Protein AF-A0A2G5C8C2-F1 (afdb_monomer_lite)

Sequence (157 aa):
MEKMNISLSIWPPTQRTRDAVINRLIETLTAPSILSKRYGSLPTEVASFAAKSIEEEAFVIASSTISVTNLNQQQQEEESSNKEDDGIEILQIYSKEISKRMLEVVKANAAVAVTSPVKMESNDSVGSTTTTAAVAGSDAAATETSEEISSNEPESS

Secondary structure (DSSP, 8-state):
-----------SPPHHHHHHHHHHHHHHHHS-SHHHHHH-PPPHHHHHHHHHHHHHHHHHHHHHHHHHHHHHHTT----TTHHHHHHHHHHHHHHHHHHHHHHHHHHHHHHHHHHS-----------------------------------------

pLDDT: mean 71.15, std 19.75, range [37.16, 95.75]

Foldseek 3Di:
DDDPPPPPLLPDDDPVVLVVQLVVQLCVQAPPDPLCVPQNHDDSVVSSVLSVVQSVVLSVVLVVQVVVVVVVCPVPPPDPPVSSVSSVVSVVSSVVSSVVSSVVVSNVNSVVVVPDPDDDDDDDDDDDDDDDDDDDDDDDDDDDDDDDDDDDDDDDD

InterPro domains:
  IPR025265 WPP domain [PF13943] (7-113)
  IPR038214 WPP domain superfamily [G3DSA:1.10.246.200] (7-115)
  IPR044692 WPP domain-containing protein 1/2/3 [PTHR34362] (2-136)

Organism: Aquilegia coerulea (NCBI:txid218851)

Radius of gyration: 28.82 Å; chains: 1; bounding box: 78×46×70 Å

Structure (mmCIF, N/CA/C/O backbone):
data_AF-A0A2G5C8C2-F1
#
_entry.id   AF-A0A2G5C8C2-F1
#
loop_
_atom_site.group_PDB
_atom_site.id
_atom_site.type_symbol
_atom_site.label_atom_id
_atom_site.label_alt_id
_atom_site.label_comp_id
_atom_site.label_asym_id
_atom_site.label_ent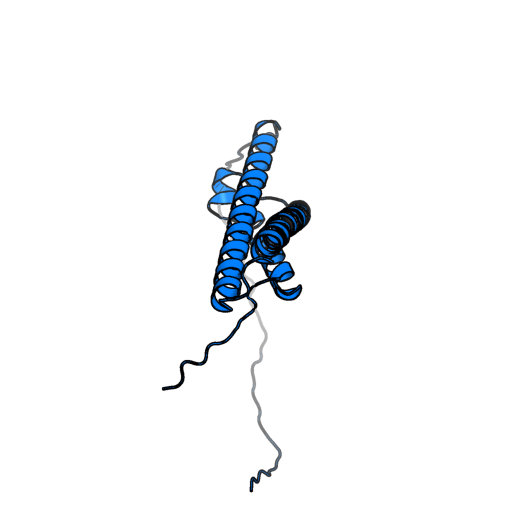ity_id
_atom_site.label_seq_id
_atom_site.pdbx_PDB_ins_code
_atom_site.Cartn_x
_atom_site.Cartn_y
_atom_site.Cartn_z
_atom_site.occupancy
_atom_site.B_iso_or_equiv
_atom_site.auth_seq_id
_atom_site.auth_comp_id
_atom_site.auth_asym_id
_atom_site.auth_atom_id
_atom_site.pdbx_PDB_model_num
ATOM 1 N N . MET A 1 1 ? 21.574 -24.485 -20.005 1.00 48.31 1 MET A N 1
ATOM 2 C CA . MET A 1 1 ? 20.468 -23.778 -19.331 1.00 48.31 1 MET A CA 1
ATOM 3 C C . MET A 1 1 ? 20.772 -22.300 -19.424 1.00 48.31 1 MET A C 1
ATOM 5 O O . MET A 1 1 ? 21.587 -21.810 -18.653 1.00 48.31 1 MET A O 1
ATOM 9 N N . GLU A 1 2 ? 20.216 -21.630 -20.433 1.00 48.56 2 GLU A N 1
ATOM 10 C CA . GLU A 1 2 ? 20.212 -20.166 -20.481 1.00 48.56 2 GLU A CA 1
ATOM 11 C C . GLU A 1 2 ? 19.492 -19.657 -19.233 1.00 48.56 2 GLU A C 1
ATOM 13 O O . GLU A 1 2 ? 18.335 -20.001 -18.985 1.00 48.56 2 GLU A O 1
ATOM 18 N N . LYS A 1 3 ? 20.199 -18.883 -18.408 1.00 56.78 3 LYS A N 1
ATOM 19 C CA . LYS A 1 3 ? 19.558 -18.064 -17.387 1.00 56.78 3 LYS A CA 1
ATOM 20 C C . LYS A 1 3 ? 18.871 -16.935 -18.140 1.00 56.78 3 LYS A C 1
ATOM 22 O O . LYS A 1 3 ? 19.540 -16.082 -18.712 1.00 56.78 3 LYS A O 1
ATOM 27 N N . MET A 1 4 ? 17.544 -16.984 -18.194 1.00 57.19 4 MET A N 1
ATOM 28 C CA . MET A 1 4 ? 16.737 -15.860 -18.647 1.00 57.19 4 MET A CA 1
ATOM 29 C C . MET A 1 4 ? 16.960 -14.718 -17.655 1.00 57.19 4 MET A C 1
ATOM 31 O O . MET A 1 4 ? 16.325 -14.676 -16.603 1.00 57.19 4 MET A O 1
ATOM 35 N N . ASN A 1 5 ? 17.911 -13.838 -17.963 1.00 48.56 5 ASN A N 1
ATOM 36 C CA . ASN A 1 5 ? 18.097 -12.574 -17.265 1.00 48.56 5 ASN A CA 1
ATOM 37 C C . ASN A 1 5 ? 16.911 -11.692 -17.661 1.00 48.56 5 ASN A C 1
ATOM 39 O O . ASN A 1 5 ? 16.915 -11.020 -18.690 1.00 48.56 5 ASN A O 1
ATOM 43 N N . ILE A 1 6 ? 15.830 -11.812 -16.899 1.00 48.25 6 ILE A N 1
ATOM 44 C CA . ILE A 1 6 ? 14.651 -10.972 -17.039 1.00 48.25 6 ILE A CA 1
ATOM 45 C C . ILE A 1 6 ? 15.064 -9.611 -16.486 1.00 48.25 6 ILE A C 1
ATOM 47 O O . ILE A 1 6 ? 15.024 -9.409 -15.275 1.00 48.25 6 ILE A O 1
ATOM 51 N N . SER A 1 7 ? 15.495 -8.695 -17.353 1.00 54.38 7 SER A N 1
ATOM 52 C CA . SER A 1 7 ? 15.712 -7.299 -16.971 1.00 54.38 7 SER A CA 1
ATOM 53 C C . SER A 1 7 ? 14.359 -6.657 -16.684 1.00 54.38 7 SER A C 1
ATOM 55 O O . SER A 1 7 ? 13.729 -6.026 -17.534 1.00 54.38 7 SER A O 1
ATOM 57 N N . LEU A 1 8 ? 13.859 -6.904 -15.477 1.00 55.88 8 LEU A N 1
ATOM 58 C CA . LEU A 1 8 ? 12.673 -6.271 -14.941 1.00 55.88 8 LEU A CA 1
ATOM 59 C C . LEU A 1 8 ? 13.128 -4.910 -14.430 1.00 55.88 8 LEU A C 1
ATOM 61 O O . LEU A 1 8 ? 13.786 -4.817 -13.398 1.00 55.88 8 LEU A O 1
ATOM 65 N N . SER A 1 9 ? 12.773 -3.842 -15.143 1.00 65.00 9 SER A N 1
ATOM 66 C CA . SER A 1 9 ? 12.791 -2.505 -14.551 1.00 65.00 9 SER A CA 1
ATOM 67 C C . SER A 1 9 ? 11.736 -2.505 -13.441 1.00 65.00 9 SER A C 1
ATOM 69 O O . SER A 1 9 ? 10.568 -2.208 -13.680 1.00 65.00 9 SER A O 1
ATOM 71 N N . ILE A 1 10 ? 12.129 -2.943 -12.238 1.00 76.75 10 ILE A N 1
ATOM 72 C CA . ILE A 1 10 ? 11.262 -3.094 -11.055 1.00 76.75 10 ILE A CA 1
ATOM 73 C C . ILE A 1 10 ? 10.646 -1.742 -10.661 1.00 76.75 10 ILE A C 1
ATOM 75 O O . ILE A 1 10 ? 9.588 -1.685 -10.032 1.00 76.75 10 ILE A O 1
ATOM 79 N N . TRP A 1 11 ? 11.283 -0.652 -11.087 1.00 80.38 11 TRP A N 1
ATOM 80 C CA . TRP A 1 11 ? 10.868 0.715 -10.844 1.00 80.38 11 TRP A CA 1
ATOM 81 C C . TRP A 1 11 ? 10.862 1.533 -12.157 1.00 80.38 11 TRP A C 1
ATOM 83 O O . TRP A 1 11 ? 11.756 1.325 -12.986 1.00 80.38 11 TRP A O 1
ATOM 93 N N . PRO A 1 12 ? 9.905 2.467 -12.375 1.00 77.19 12 PRO A N 1
ATOM 94 C CA . PRO A 1 12 ? 8.805 2.874 -11.487 1.00 77.19 12 PRO A CA 1
ATOM 95 C C . PRO A 1 12 ? 7.600 1.915 -11.472 1.00 77.19 12 PRO A C 1
ATOM 97 O O . PRO A 1 12 ? 7.277 1.314 -12.498 1.00 77.19 12 PRO A O 1
ATOM 100 N N . PRO A 1 13 ? 6.895 1.779 -10.328 1.00 81.75 13 PRO A N 1
ATOM 101 C CA . PRO A 1 13 ? 5.691 0.968 -10.228 1.00 81.75 13 PRO A CA 1
ATOM 102 C C . PRO A 1 13 ? 4.608 1.507 -11.163 1.00 81.75 13 PRO A C 1
ATOM 104 O O . PRO A 1 13 ? 4.392 2.715 -11.271 1.00 81.75 13 PRO A O 1
ATOM 107 N N . THR A 1 14 ? 3.884 0.600 -11.820 1.00 86.62 14 THR A N 1
ATOM 108 C CA . THR A 1 14 ? 2.739 0.987 -12.655 1.00 86.62 14 THR A CA 1
ATOM 109 C C . THR A 1 14 ? 1.642 1.632 -11.809 1.00 86.62 14 THR A C 1
ATOM 111 O O . THR A 1 14 ? 1.495 1.305 -10.630 1.00 86.62 14 THR A O 1
ATOM 114 N N . GLN A 1 15 ? 0.807 2.480 -12.419 1.00 89.62 15 GLN A N 1
ATOM 115 C CA . GLN A 1 15 ? -0.310 3.112 -11.707 1.00 89.62 15 GLN A CA 1
ATOM 116 C C . GLN A 1 15 ? -1.231 2.079 -11.040 1.00 89.62 15 GLN A C 1
ATOM 118 O O . GLN A 1 15 ? -1.624 2.257 -9.896 1.00 89.62 15 GLN A O 1
ATOM 123 N N . ARG A 1 16 ? -1.479 0.936 -11.695 1.00 88.12 16 ARG A N 1
ATOM 124 C CA . ARG A 1 16 ? -2.249 -0.171 -11.109 1.00 88.12 16 ARG A CA 1
ATOM 125 C C . ARG A 1 16 ? -1.612 -0.703 -9.819 1.00 88.12 16 ARG A C 1
ATOM 127 O O . ARG A 1 16 ? -2.329 -1.026 -8.877 1.00 88.12 16 ARG A O 1
ATOM 134 N N . THR A 1 17 ? -0.284 -0.815 -9.777 1.00 89.50 17 THR A N 1
ATOM 135 C CA . THR A 1 17 ? 0.445 -1.240 -8.573 1.00 89.50 17 THR A CA 1
ATOM 136 C C . THR A 1 17 ? 0.320 -0.195 -7.468 1.00 89.50 17 THR A C 1
ATOM 138 O O . THR A 1 17 ? 0.052 -0.559 -6.326 1.00 89.50 17 THR A O 1
ATOM 141 N N . ARG A 1 18 ? 0.447 1.094 -7.807 1.00 92.94 18 ARG A N 1
ATOM 142 C CA . ARG A 1 18 ? 0.256 2.203 -6.859 1.00 92.94 18 ARG A CA 1
ATOM 143 C C . ARG A 1 18 ? -1.153 2.194 -6.261 1.00 92.94 18 ARG A C 1
ATOM 145 O O . ARG A 1 18 ? -1.309 2.216 -5.044 1.00 92.94 18 ARG A O 1
ATOM 152 N N . ASP A 1 19 ? -2.177 2.033 -7.096 1.00 94.38 19 ASP A N 1
ATOM 153 C CA . ASP A 1 19 ? -3.574 1.958 -6.654 1.00 94.38 19 ASP A CA 1
ATOM 154 C C . ASP A 1 19 ? -3.823 0.742 -5.745 1.00 94.38 19 ASP A C 1
ATOM 156 O O . ASP A 1 19 ? -4.539 0.837 -4.747 1.00 94.38 19 ASP A O 1
ATOM 160 N N . ALA A 1 20 ? -3.199 -0.403 -6.043 1.00 94.06 20 ALA A N 1
ATOM 161 C CA . ALA A 1 20 ? -3.276 -1.587 -5.191 1.00 94.06 20 ALA A CA 1
ATOM 162 C C . ALA A 1 20 ? -2.644 -1.350 -3.807 1.00 94.06 20 ALA A C 1
ATOM 164 O O . ALA A 1 20 ? -3.201 -1.790 -2.800 1.00 94.06 20 ALA A O 1
ATOM 165 N N . VAL A 1 21 ? -1.524 -0.621 -3.739 1.00 93.69 21 VAL A N 1
ATOM 166 C CA . VAL A 1 21 ? -0.896 -0.214 -2.471 1.00 93.69 21 VAL A CA 1
ATOM 167 C C . VAL A 1 21 ? -1.821 0.713 -1.682 1.00 93.69 21 VAL A C 1
ATOM 169 O O . VAL A 1 21 ? -2.022 0.491 -0.489 1.00 93.69 21 VAL A O 1
ATOM 172 N N . ILE A 1 22 ? -2.443 1.697 -2.338 1.00 95.38 22 ILE A N 1
ATOM 173 C CA . ILE A 1 22 ? -3.411 2.607 -1.703 1.00 95.38 22 ILE A CA 1
ATOM 174 C C . ILE A 1 22 ? -4.590 1.818 -1.126 1.00 95.38 22 ILE A C 1
ATOM 176 O O . ILE A 1 22 ? -4.910 1.972 0.051 1.00 95.38 22 ILE A O 1
ATOM 180 N N . ASN A 1 23 ? -5.205 0.930 -1.909 1.00 95.25 23 ASN A N 1
ATOM 181 C CA . ASN A 1 23 ? -6.318 0.102 -1.438 1.00 95.25 23 ASN A CA 1
ATOM 182 C C . ASN A 1 23 ? -5.904 -0.775 -0.252 1.00 95.25 23 ASN A C 1
ATOM 184 O O . ASN A 1 23 ? -6.622 -0.856 0.744 1.00 95.25 23 ASN A O 1
ATOM 188 N N . ARG A 1 24 ? -4.703 -1.360 -0.307 1.00 92.69 24 ARG A N 1
ATOM 189 C CA . ARG A 1 24 ? -4.169 -2.164 0.792 1.00 92.69 24 ARG A CA 1
ATOM 190 C C . ARG A 1 24 ? -3.934 -1.346 2.063 1.00 92.69 24 ARG A C 1
ATOM 192 O O . ARG A 1 24 ? -4.172 -1.841 3.168 1.00 92.69 24 ARG A O 1
ATOM 199 N N . LEU A 1 25 ? -3.476 -0.103 1.926 1.00 93.50 25 LEU A N 1
ATOM 200 C CA . LEU A 1 25 ? -3.334 0.828 3.044 1.00 93.50 25 LEU A CA 1
ATOM 201 C C . LEU A 1 25 ? -4.695 1.180 3.646 1.00 93.50 25 LEU A C 1
ATOM 203 O O . LEU A 1 25 ? -4.839 1.137 4.865 1.00 93.50 25 LEU A O 1
ATOM 207 N N . ILE A 1 26 ? -5.707 1.446 2.816 1.00 93.88 26 ILE A N 1
ATOM 208 C CA . ILE A 1 26 ? -7.076 1.722 3.275 1.00 93.88 26 ILE A CA 1
ATOM 209 C C . ILE A 1 26 ? -7.621 0.539 4.073 1.00 93.88 26 ILE A C 1
ATOM 211 O O . ILE A 1 26 ? -8.080 0.727 5.199 1.00 93.88 26 ILE A O 1
ATOM 215 N N . GLU A 1 27 ? -7.522 -0.681 3.543 1.00 91.75 27 GLU A N 1
ATOM 216 C CA . GLU A 1 27 ? -7.912 -1.897 4.264 1.00 91.75 27 GLU A CA 1
ATOM 217 C C . GLU A 1 27 ? -7.179 -2.011 5.602 1.00 91.75 27 GLU A C 1
ATOM 219 O O . GLU A 1 27 ? -7.790 -2.292 6.624 1.00 91.75 27 GLU A O 1
ATOM 224 N N . THR A 1 28 ? -5.871 -1.753 5.627 1.00 89.81 28 THR A N 1
ATOM 225 C CA . THR A 1 28 ? -5.061 -1.889 6.846 1.00 89.81 28 THR A CA 1
ATOM 226 C C . THR A 1 28 ? -5.437 -0.859 7.916 1.00 89.81 28 THR A C 1
ATOM 228 O O . THR A 1 28 ? -5.423 -1.177 9.106 1.00 89.81 28 THR A O 1
ATOM 231 N N . LEU A 1 29 ? -5.778 0.364 7.505 1.00 88.44 29 LEU A N 1
ATOM 232 C CA . LEU A 1 29 ? -6.150 1.467 8.397 1.00 88.44 29 LEU A CA 1
ATOM 233 C C . LEU A 1 29 ? -7.609 1.392 8.884 1.00 88.44 29 LEU A C 1
ATOM 235 O O . LEU A 1 29 ? -7.923 1.931 9.948 1.00 88.44 29 LEU A O 1
ATOM 239 N N . THR A 1 30 ? -8.491 0.738 8.121 1.00 87.75 30 THR A N 1
ATOM 240 C CA . THR A 1 30 ? -9.930 0.604 8.426 1.00 87.75 30 THR A CA 1
ATOM 241 C C . THR A 1 30 ? -10.304 -0.743 9.044 1.00 87.75 30 THR A C 1
ATOM 243 O O . THR A 1 30 ? -11.308 -0.834 9.750 1.00 87.75 30 THR A O 1
ATOM 246 N N . ALA A 1 31 ? -9.526 -1.802 8.802 1.00 86.19 31 ALA A N 1
ATOM 247 C CA . ALA A 1 31 ? -9.837 -3.129 9.310 1.00 86.19 31 ALA A CA 1
ATOM 248 C C . ALA A 1 31 ? -9.537 -3.264 10.814 1.00 86.19 31 ALA A C 1
ATOM 250 O O . ALA A 1 31 ? -8.555 -2.713 11.329 1.00 86.19 31 ALA A O 1
ATOM 251 N N . PRO A 1 32 ? -10.320 -4.087 11.536 1.00 78.50 32 PRO A N 1
ATOM 252 C CA . PRO A 1 32 ? -9.982 -4.481 12.894 1.00 78.50 32 PRO A CA 1
ATOM 253 C C . PRO A 1 32 ? -8.691 -5.320 12.891 1.00 78.50 32 PRO A C 1
ATOM 255 O O . PRO A 1 32 ? -8.675 -6.472 12.466 1.00 78.50 32 PRO A O 1
ATOM 258 N N . SER A 1 33 ? -7.591 -4.745 13.380 1.00 77.12 33 SER A N 1
ATOM 259 C CA . SER A 1 33 ? -6.247 -5.334 13.372 1.00 77.12 33 SER A CA 1
ATOM 260 C C . SER A 1 33 ? -5.510 -5.058 14.692 1.00 77.12 33 SER A C 1
ATOM 262 O O . SER A 1 33 ? -6.012 -4.379 15.588 1.00 77.12 33 SER A O 1
ATOM 264 N N . ILE A 1 34 ? -4.288 -5.577 14.847 1.00 78.69 34 ILE A N 1
ATOM 265 C CA . ILE A 1 34 ? -3.414 -5.264 15.992 1.00 78.69 34 ILE A CA 1
ATOM 266 C C . ILE A 1 34 ? -3.176 -3.748 16.085 1.00 78.69 34 ILE A C 1
ATOM 268 O O . ILE A 1 34 ? -3.124 -3.201 17.186 1.00 78.69 34 ILE A O 1
ATOM 272 N N . LEU A 1 35 ? -3.097 -3.066 14.937 1.00 74.81 35 LEU A N 1
ATOM 273 C CA . LEU A 1 35 ? -2.977 -1.610 14.875 1.00 74.81 35 LEU A CA 1
ATOM 274 C C . LEU A 1 35 ? -4.225 -0.916 15.427 1.00 74.81 35 LEU A C 1
ATOM 276 O O . LEU A 1 35 ? -4.086 -0.046 16.282 1.00 74.81 35 LEU A O 1
ATOM 280 N N . SER A 1 36 ? -5.432 -1.347 15.047 1.00 77.94 36 SER A N 1
ATOM 281 C CA . SER A 1 36 ? -6.664 -0.727 15.550 1.00 77.94 36 SER A CA 1
ATOM 282 C C . SER A 1 36 ? -6.885 -0.968 17.047 1.00 77.94 36 SER A C 1
ATOM 284 O O . SER A 1 36 ? -7.417 -0.102 17.736 1.00 77.94 36 SER A O 1
ATOM 286 N N . LYS A 1 37 ? -6.385 -2.086 17.593 1.00 82.06 37 LYS A N 1
ATOM 287 C CA . LYS A 1 37 ? -6.371 -2.341 19.046 1.00 82.06 37 LYS A CA 1
ATOM 288 C C . LYS A 1 37 ? -5.462 -1.384 19.823 1.00 82.06 37 LYS A C 1
ATOM 290 O O . LYS A 1 37 ? -5.706 -1.148 21.001 1.00 82.06 37 LYS A O 1
ATOM 295 N N . ARG A 1 38 ? -4.383 -0.890 19.208 1.00 82.94 38 ARG A N 1
ATOM 296 C CA . ARG A 1 38 ? -3.385 -0.026 19.867 1.00 82.94 38 ARG A CA 1
ATOM 297 C C . ARG A 1 38 ? -3.595 1.458 19.594 1.00 82.94 38 ARG A C 1
ATOM 299 O O . ARG A 1 38 ? -3.248 2.269 20.445 1.00 82.94 38 ARG A O 1
ATOM 306 N N . TYR A 1 39 ? -4.141 1.792 18.431 1.00 81.62 39 TYR A N 1
ATOM 307 C CA . TYR A 1 39 ? -4.194 3.158 17.917 1.00 81.62 39 TYR A CA 1
ATOM 308 C C . TYR A 1 39 ? -5.599 3.615 17.483 1.00 81.62 39 TYR A C 1
ATOM 310 O O . TYR A 1 39 ? -5.775 4.765 17.080 1.00 81.62 39 TYR A O 1
ATOM 318 N N . GLY A 1 40 ? -6.604 2.740 17.578 1.00 82.19 40 GLY A N 1
ATOM 319 C CA . GLY A 1 40 ? -7.956 2.989 17.075 1.00 82.19 40 GLY A CA 1
ATOM 320 C C . GLY A 1 40 ? -8.100 2.715 15.573 1.00 82.19 40 GLY A C 1
ATOM 321 O O . GLY A 1 40 ? -7.114 2.614 14.846 1.00 82.19 40 GLY A O 1
ATOM 322 N N . SER A 1 41 ? -9.343 2.555 15.115 1.00 82.31 41 SER A N 1
ATOM 323 C CA . SER A 1 41 ? -9.678 2.410 13.690 1.00 82.31 41 SER A CA 1
ATOM 324 C C . SER A 1 41 ? -9.911 3.780 13.060 1.00 82.31 41 SER A C 1
ATOM 326 O O . SER A 1 41 ? -10.554 4.626 13.685 1.00 82.31 41 SER A O 1
ATOM 328 N N . LEU A 1 42 ? -9.439 3.995 11.829 1.00 83.88 42 LEU A N 1
ATOM 329 C CA . LEU A 1 42 ? -9.729 5.226 11.089 1.00 83.88 42 LEU A CA 1
ATOM 330 C C . LEU A 1 42 ? -11.051 5.090 10.310 1.00 83.88 42 LEU A C 1
ATOM 332 O O . LEU A 1 42 ? -11.334 4.011 9.783 1.00 83.88 42 LEU A O 1
ATOM 336 N N . PRO A 1 43 ? -11.846 6.169 10.183 1.00 86.88 43 PRO A N 1
ATOM 337 C CA . PRO A 1 43 ? -12.947 6.222 9.226 1.00 86.88 43 PRO A CA 1
ATOM 338 C C . PRO A 1 43 ? -12.427 6.079 7.792 1.00 86.88 43 PRO A C 1
ATOM 340 O O . PRO A 1 43 ? -11.379 6.634 7.460 1.00 86.88 43 PRO A O 1
ATOM 343 N N . THR A 1 44 ? -13.184 5.402 6.927 1.00 88.81 44 THR A N 1
ATOM 344 C CA . THR A 1 44 ? -12.787 5.110 5.538 1.00 88.81 44 THR A CA 1
ATOM 345 C C . THR A 1 44 ? -12.378 6.353 4.747 1.00 88.81 44 THR A C 1
ATOM 347 O O . THR A 1 44 ? -11.369 6.318 4.050 1.00 88.81 44 THR A O 1
ATOM 350 N N . GLU A 1 45 ? -13.092 7.469 4.902 1.00 89.56 45 GLU A N 1
ATOM 351 C CA . GLU A 1 45 ? -12.773 8.725 4.207 1.00 89.56 45 GLU A CA 1
ATOM 352 C C . GLU A 1 45 ? -11.384 9.254 4.590 1.00 89.56 45 GLU A C 1
ATOM 354 O O . GLU A 1 45 ? -10.550 9.529 3.726 1.00 89.56 45 GLU A O 1
ATOM 359 N N . VAL A 1 46 ? -11.098 9.306 5.895 1.00 88.25 46 VAL A N 1
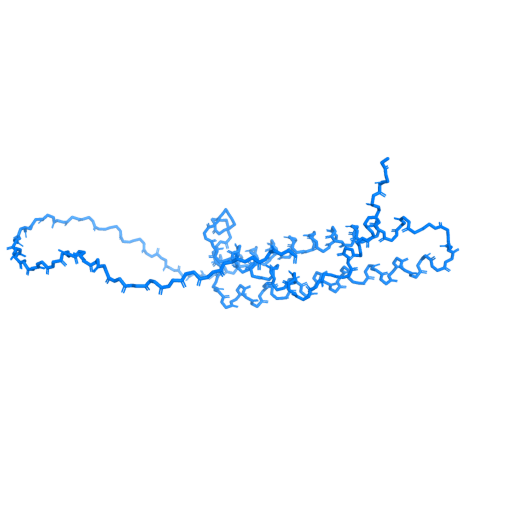ATOM 360 C CA . VAL A 1 46 ? -9.809 9.766 6.433 1.00 88.25 46 VAL A CA 1
ATOM 361 C C . VAL A 1 46 ? -8.693 8.791 6.062 1.00 88.25 46 VAL A C 1
ATOM 363 O O . VAL A 1 46 ? -7.612 9.217 5.661 1.00 88.25 46 VAL A O 1
ATOM 366 N N . ALA A 1 47 ? -8.961 7.485 6.137 1.00 90.81 47 ALA A N 1
ATOM 367 C CA . ALA A 1 47 ? -8.021 6.448 5.731 1.00 90.81 47 ALA A CA 1
ATOM 368 C C . ALA A 1 47 ? -7.679 6.534 4.237 1.00 90.81 47 ALA A C 1
ATOM 370 O O . ALA A 1 47 ? -6.519 6.362 3.875 1.00 90.81 47 ALA A O 1
ATOM 371 N N . SER A 1 48 ? -8.652 6.847 3.375 1.00 93.06 48 SER A N 1
ATOM 372 C CA . SER A 1 48 ? -8.435 7.001 1.932 1.00 93.06 48 SER A CA 1
ATOM 373 C C . SER A 1 48 ? -7.549 8.197 1.596 1.00 93.06 48 SER A C 1
ATOM 375 O O . SER A 1 48 ? -6.631 8.076 0.784 1.00 93.06 48 SER A O 1
ATOM 377 N N . PHE A 1 49 ? -7.776 9.333 2.259 1.00 93.75 49 PHE A N 1
ATOM 378 C CA . PHE A 1 49 ? -6.949 10.520 2.092 1.00 93.75 49 PHE A CA 1
ATOM 379 C C . PHE A 1 49 ? -5.528 10.273 2.607 1.00 93.75 49 PHE A C 1
ATOM 381 O O . PHE A 1 49 ? -4.556 10.530 1.897 1.00 93.75 49 PHE A O 1
ATOM 388 N N . ALA A 1 50 ? -5.406 9.698 3.807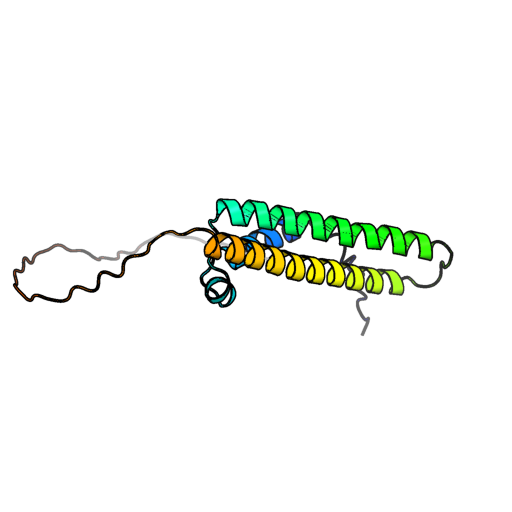 1.00 93.06 50 ALA A N 1
ATOM 389 C CA . ALA A 1 50 ? -4.116 9.360 4.393 1.00 93.06 50 ALA A CA 1
ATOM 390 C C . ALA A 1 50 ? -3.340 8.356 3.528 1.00 93.06 50 ALA A C 1
ATOM 392 O O . ALA A 1 50 ? -2.162 8.570 3.271 1.00 93.06 50 ALA A O 1
ATOM 393 N N . ALA A 1 51 ? -3.988 7.300 3.027 1.00 94.75 51 ALA A N 1
ATOM 394 C CA . ALA A 1 51 ? -3.358 6.298 2.169 1.00 94.75 51 ALA A CA 1
ATOM 395 C C . ALA A 1 51 ? -2.798 6.901 0.873 1.00 94.75 51 ALA A C 1
ATOM 397 O O . ALA A 1 51 ? -1.679 6.572 0.488 1.00 94.75 51 ALA A O 1
ATOM 398 N N . LYS A 1 52 ? -3.539 7.818 0.236 1.00 95.38 52 LYS A N 1
ATOM 399 C CA . LYS A 1 52 ? -3.067 8.550 -0.950 1.00 95.38 52 LYS A CA 1
ATOM 400 C C . LYS A 1 52 ? -1.860 9.433 -0.632 1.00 95.38 52 LYS A C 1
ATOM 402 O O . LYS A 1 52 ? -0.890 9.400 -1.375 1.00 95.38 52 LYS A O 1
ATOM 407 N N . SER A 1 53 ? -1.898 10.175 0.479 1.00 95.75 53 SER A N 1
ATOM 408 C CA . SER A 1 53 ? -0.766 11.015 0.907 1.00 95.75 53 SER A CA 1
ATOM 409 C C . SER A 1 53 ? 0.475 10.174 1.214 1.00 95.75 53 SER A C 1
ATOM 411 O O . SER A 1 53 ? 1.567 10.501 0.766 1.00 95.75 53 SER A O 1
ATOM 413 N N . ILE A 1 54 ? 0.303 9.059 1.938 1.00 95.50 54 ILE A N 1
ATOM 414 C CA . ILE A 1 54 ? 1.388 8.129 2.278 1.00 95.50 54 ILE A CA 1
ATOM 415 C C . ILE A 1 54 ? 2.058 7.598 1.011 1.00 95.50 54 ILE A C 1
ATOM 417 O O . ILE A 1 54 ? 3.285 7.595 0.925 1.00 95.50 54 ILE A O 1
ATOM 421 N N . GLU A 1 55 ? 1.257 7.120 0.060 1.00 95.56 55 GLU A N 1
ATOM 422 C CA . GLU A 1 55 ? 1.762 6.519 -1.169 1.00 95.56 55 GLU A CA 1
ATOM 423 C C . GLU A 1 55 ? 2.470 7.547 -2.053 1.00 95.56 55 GLU A C 1
ATOM 425 O O . GLU A 1 55 ? 3.592 7.291 -2.485 1.00 95.56 55 GLU A O 1
ATOM 430 N N . GLU A 1 56 ? 1.865 8.720 -2.257 1.00 95.00 56 GLU A N 1
ATOM 431 C CA . GLU A 1 56 ? 2.433 9.786 -3.085 1.00 95.00 56 GLU A CA 1
ATOM 432 C C . GLU A 1 56 ? 3.760 10.288 -2.506 1.00 95.00 56 GLU A C 1
ATOM 434 O O . GLU A 1 56 ? 4.760 10.376 -3.216 1.00 95.00 56 GLU A O 1
ATOM 439 N N . GLU A 1 57 ? 3.823 10.550 -1.199 1.00 94.06 57 GLU A N 1
ATOM 440 C CA . GLU A 1 57 ? 5.062 10.997 -0.561 1.00 94.06 57 GLU A CA 1
ATOM 441 C C . GLU A 1 57 ? 6.160 9.928 -0.613 1.00 94.06 57 GLU A C 1
ATOM 443 O O . GLU A 1 57 ? 7.323 10.246 -0.871 1.00 94.06 57 GLU A O 1
ATOM 448 N N . ALA A 1 58 ? 5.807 8.656 -0.402 1.00 93.81 58 ALA A N 1
ATOM 449 C CA . ALA A 1 58 ? 6.759 7.560 -0.534 1.00 93.81 58 ALA A CA 1
ATOM 450 C C . ALA A 1 58 ? 7.264 7.428 -1.979 1.00 93.81 58 ALA A C 1
ATOM 452 O O . ALA A 1 58 ? 8.460 7.217 -2.191 1.00 93.81 58 ALA A O 1
ATOM 453 N N . PHE A 1 59 ? 6.380 7.586 -2.969 1.00 92.00 59 PHE A N 1
ATOM 454 C CA . PHE A 1 59 ? 6.731 7.554 -4.386 1.00 92.00 59 PHE A CA 1
ATOM 455 C C . PHE A 1 59 ? 7.667 8.705 -4.762 1.00 92.00 59 PHE A C 1
ATOM 457 O O . PHE A 1 59 ? 8.662 8.469 -5.444 1.00 92.00 59 PHE A O 1
ATOM 464 N N . VAL A 1 60 ? 7.401 9.928 -4.294 1.00 92.88 60 VAL A N 1
ATOM 465 C CA . VAL A 1 60 ? 8.254 11.101 -4.547 1.00 92.88 60 VAL A CA 1
ATOM 466 C C . VAL A 1 60 ? 9.643 10.918 -3.936 1.00 92.88 60 VAL A C 1
ATOM 468 O O . VAL A 1 60 ? 10.642 11.188 -4.604 1.00 92.88 60 VAL A O 1
ATOM 471 N N . ILE A 1 61 ? 9.733 10.426 -2.696 1.00 91.69 61 ILE A N 1
ATOM 472 C CA . ILE A 1 61 ? 11.020 10.186 -2.024 1.00 91.69 61 ILE A CA 1
ATOM 473 C C . ILE A 1 61 ? 11.812 9.100 -2.754 1.00 91.69 61 ILE A C 1
ATOM 475 O O . ILE A 1 61 ? 12.969 9.322 -3.105 1.00 91.69 61 ILE A O 1
ATOM 479 N N . ALA A 1 62 ? 11.181 7.963 -3.053 1.00 90.06 62 ALA A N 1
ATOM 480 C CA . ALA A 1 62 ? 11.810 6.875 -3.797 1.00 90.06 62 ALA A CA 1
ATOM 481 C C . ALA A 1 62 ? 12.236 7.319 -5.212 1.00 90.06 62 ALA A C 1
ATOM 483 O O . ALA A 1 62 ? 13.346 7.026 -5.657 1.00 90.06 62 ALA A O 1
ATOM 484 N N . SER A 1 63 ? 11.400 8.108 -5.892 1.00 86.81 63 SER A N 1
ATOM 485 C CA . SER A 1 63 ? 11.700 8.646 -7.224 1.00 86.81 63 SER A CA 1
ATOM 486 C C . SER A 1 63 ? 12.835 9.667 -7.220 1.00 86.81 63 SER A C 1
ATOM 488 O O . SER A 1 63 ? 13.612 9.748 -8.173 1.00 86.81 63 SER A O 1
ATOM 490 N N . SER A 1 64 ? 12.973 10.424 -6.133 1.00 87.06 64 SER A N 1
ATOM 491 C CA . SER A 1 64 ? 14.090 11.351 -5.953 1.00 87.06 64 SER A CA 1
ATOM 492 C C . SER A 1 64 ? 15.414 10.601 -5.798 1.00 87.06 64 SER A C 1
ATOM 494 O O . SER A 1 64 ? 16.424 11.043 -6.344 1.00 87.06 64 SER A O 1
ATOM 496 N N . THR A 1 65 ? 15.413 9.433 -5.143 1.00 83.12 65 THR A N 1
ATOM 497 C CA . THR A 1 65 ? 16.611 8.591 -5.016 1.00 83.12 65 THR A CA 1
ATOM 498 C C . THR A 1 65 ? 17.130 8.114 -6.372 1.00 83.12 65 THR A C 1
ATOM 500 O O . THR A 1 65 ? 18.331 8.193 -6.595 1.00 83.12 65 THR A O 1
ATOM 503 N N . ILE A 1 66 ? 16.254 7.736 -7.315 1.00 76.12 66 ILE A N 1
ATOM 504 C CA . ILE A 1 66 ? 16.655 7.403 -8.703 1.00 76.12 66 ILE A CA 1
ATOM 505 C C . ILE A 1 66 ? 17.414 8.548 -9.349 1.00 76.12 66 ILE A C 1
ATOM 507 O O . ILE A 1 66 ? 18.402 8.332 -10.043 1.00 76.12 66 ILE A O 1
ATOM 511 N N . SER A 1 67 ? 16.908 9.772 -9.180 1.00 69.25 67 SER A N 1
ATOM 512 C CA . SER A 1 67 ? 17.527 10.942 -9.795 1.00 69.25 67 SER A CA 1
ATOM 513 C C . SER A 1 67 ? 18.918 11.164 -9.212 1.00 69.25 67 SER A C 1
ATOM 515 O O . SER A 1 67 ? 19.841 11.461 -9.957 1.00 69.25 67 SER A O 1
ATOM 517 N N . VAL A 1 68 ? 19.102 10.948 -7.906 1.00 69.62 68 VAL A N 1
ATOM 518 C CA . VAL A 1 68 ? 20.422 11.021 -7.266 1.00 69.62 68 VAL A CA 1
ATOM 519 C C . VAL A 1 68 ? 21.347 9.909 -7.778 1.00 69.62 68 VAL A C 1
ATOM 521 O O . VAL A 1 68 ? 22.440 10.215 -8.250 1.00 69.62 68 VAL A O 1
ATOM 524 N N . THR A 1 69 ? 20.913 8.645 -7.785 1.00 68.75 69 THR A N 1
ATOM 525 C CA . THR A 1 69 ? 21.760 7.521 -8.230 1.00 68.75 69 THR A CA 1
ATOM 526 C C . THR A 1 69 ? 22.137 7.620 -9.711 1.00 68.75 69 THR A C 1
ATOM 528 O O . THR A 1 69 ? 23.305 7.439 -10.053 1.00 68.75 69 THR A O 1
ATOM 531 N N . ASN A 1 70 ? 21.209 8.025 -10.589 1.00 66.00 70 ASN A N 1
ATOM 532 C CA . ASN A 1 70 ? 21.494 8.236 -12.016 1.00 66.00 70 ASN A CA 1
ATOM 533 C C . ASN A 1 70 ? 22.497 9.376 -12.258 1.00 66.00 70 ASN A C 1
ATOM 535 O O . ASN A 1 70 ? 23.313 9.277 -13.173 1.00 66.00 70 ASN A O 1
ATOM 539 N N . LEU A 1 71 ? 22.475 10.448 -11.454 1.00 63.97 71 LEU A N 1
ATOM 540 C CA . LEU A 1 71 ? 23.468 11.527 -11.559 1.00 63.97 71 LEU A CA 1
ATOM 541 C C . LEU A 1 71 ? 24.868 11.065 -11.131 1.00 63.97 71 LEU A C 1
ATOM 543 O O . LEU A 1 71 ? 25.858 11.479 -11.733 1.00 63.97 71 LEU A O 1
ATOM 547 N N . ASN A 1 72 ? 24.964 10.193 -10.125 1.00 61.91 72 ASN A N 1
ATOM 548 C CA . ASN A 1 72 ? 26.236 9.622 -9.686 1.00 61.91 72 ASN A CA 1
ATOM 549 C C . ASN A 1 72 ? 26.791 8.556 -10.655 1.00 61.91 72 ASN A C 1
ATOM 551 O O . ASN A 1 72 ? 28.004 8.365 -10.698 1.00 61.91 72 ASN A O 1
ATOM 555 N N . GLN A 1 73 ? 25.939 7.910 -11.460 1.00 59.72 73 GLN A N 1
ATOM 556 C CA . GLN A 1 73 ? 26.328 6.857 -12.411 1.00 59.72 73 GLN A CA 1
ATOM 557 C C . GLN A 1 73 ? 26.756 7.346 -13.802 1.00 59.72 73 GLN A C 1
ATOM 559 O O . GLN A 1 73 ? 27.407 6.590 -14.519 1.00 59.72 73 GLN A O 1
ATOM 564 N N . GLN A 1 74 ? 26.487 8.599 -14.195 1.00 56.31 74 GLN A N 1
ATOM 565 C CA . GLN A 1 74 ? 26.884 9.132 -15.517 1.00 56.31 74 GLN A CA 1
ATOM 566 C C . GLN A 1 74 ? 28.407 9.122 -15.794 1.00 56.31 74 GLN A C 1
ATOM 568 O O . GLN A 1 74 ? 28.823 9.470 -16.894 1.00 56.31 74 GLN A O 1
ATOM 573 N N . GLN A 1 75 ? 29.245 8.721 -14.830 1.00 57.12 75 GLN A N 1
ATOM 574 C CA . GLN A 1 75 ? 30.700 8.592 -14.985 1.00 57.12 75 GLN A CA 1
ATOM 575 C C . GLN A 1 75 ? 31.216 7.137 -15.082 1.00 57.12 75 GLN A C 1
ATOM 577 O O . GLN A 1 75 ? 32.425 6.954 -15.209 1.00 57.12 75 GLN A O 1
ATOM 582 N N . GLN A 1 76 ? 30.358 6.105 -15.059 1.00 48.22 76 GLN A N 1
ATOM 583 C CA . GLN A 1 76 ? 30.764 4.694 -15.222 1.00 48.22 76 GLN A CA 1
ATOM 584 C C . GLN A 1 76 ? 29.806 3.939 -16.161 1.00 48.22 76 GLN A C 1
ATOM 586 O O . GLN A 1 76 ? 28.701 3.575 -15.780 1.00 48.22 76 GLN A O 1
ATOM 591 N N . GLU A 1 77 ? 30.240 3.695 -17.402 1.00 52.25 77 GLU A N 1
ATOM 592 C CA . GLU A 1 77 ? 29.468 3.018 -18.466 1.00 52.25 77 GLU A CA 1
ATOM 593 C C . GLU A 1 77 ? 29.542 1.472 -18.425 1.00 52.25 77 GLU A C 1
ATOM 595 O O . GLU A 1 77 ? 28.988 0.796 -19.289 1.00 52.25 77 GLU A O 1
ATOM 600 N N . GLU A 1 78 ? 30.177 0.884 -17.412 1.00 50.41 78 GLU A N 1
ATOM 601 C CA . GLU A 1 78 ? 30.449 -0.557 -17.326 1.00 50.41 78 GLU A CA 1
ATOM 602 C C . GLU A 1 78 ? 29.667 -1.176 -16.154 1.00 50.41 78 GLU A C 1
ATOM 604 O O . GLU A 1 78 ? 30.180 -1.205 -15.043 1.00 50.41 78 GLU A O 1
ATOM 609 N N . GLU A 1 79 ? 28.409 -1.586 -16.385 1.00 51.03 79 GLU A N 1
ATOM 610 C CA . GLU A 1 79 ? 27.660 -2.678 -15.706 1.00 51.03 79 GLU A CA 1
ATOM 611 C C . GLU A 1 79 ? 26.136 -2.429 -15.772 1.00 51.03 79 GLU A C 1
ATOM 613 O O . GLU A 1 79 ? 25.565 -1.641 -15.019 1.00 51.03 79 GLU A O 1
ATOM 618 N N . SER A 1 80 ? 25.431 -3.156 -16.650 1.00 54.47 80 SER A N 1
ATOM 619 C CA . SER A 1 80 ? 23.952 -3.186 -16.665 1.00 54.47 80 SER A CA 1
ATOM 620 C C . SER A 1 80 ? 23.335 -3.896 -15.446 1.00 54.47 80 SER A C 1
ATOM 622 O O . SER A 1 80 ? 22.124 -3.818 -15.262 1.00 54.47 80 SER A O 1
ATOM 624 N N . SER A 1 81 ? 24.143 -4.547 -14.604 1.00 56.03 81 SER A N 1
ATOM 625 C CA . SER A 1 81 ? 23.745 -5.189 -13.340 1.00 56.03 81 SER A CA 1
ATOM 626 C C . SER A 1 81 ? 23.382 -4.189 -12.242 1.00 56.03 81 SER A C 1
ATOM 628 O O . SER A 1 81 ? 22.531 -4.492 -11.410 1.00 56.03 81 SER A O 1
ATOM 630 N N . ASN A 1 82 ? 23.969 -2.987 -12.251 1.00 60.84 82 ASN A N 1
ATOM 631 C CA . ASN A 1 82 ? 23.732 -1.997 -11.193 1.00 60.84 82 ASN A CA 1
ATOM 632 C C . ASN A 1 82 ? 22.319 -1.395 -11.249 1.00 60.84 82 ASN A C 1
ATOM 634 O O . ASN A 1 82 ? 21.743 -1.093 -10.212 1.00 60.84 82 ASN A O 1
ATOM 638 N N . LYS A 1 83 ? 21.702 -1.303 -12.437 1.00 63.88 83 LYS A N 1
ATOM 639 C CA . LYS A 1 83 ? 20.339 -0.754 -12.588 1.00 63.88 83 LYS A CA 1
ATOM 640 C C . LYS A 1 83 ? 19.265 -1.626 -11.932 1.00 63.88 83 LYS A C 1
ATOM 642 O O . LYS A 1 83 ? 18.233 -1.115 -11.497 1.00 63.88 83 LYS A O 1
ATOM 647 N N . GLU A 1 84 ? 19.483 -2.941 -11.897 1.00 65.75 84 GLU A N 1
ATOM 648 C CA . GLU A 1 84 ? 18.588 -3.884 -11.217 1.00 65.75 84 GLU A CA 1
ATOM 649 C C . GLU A 1 84 ? 18.729 -3.761 -9.693 1.00 65.75 84 GLU A C 1
ATOM 651 O O . GLU A 1 84 ? 17.717 -3.749 -8.989 1.00 65.75 84 GLU A O 1
ATOM 656 N N . ASP A 1 85 ? 19.961 -3.590 -9.199 1.00 69.94 85 ASP A N 1
ATOM 657 C CA . ASP A 1 85 ? 20.249 -3.364 -7.777 1.00 69.94 85 ASP A CA 1
ATOM 658 C C . ASP A 1 85 ? 19.669 -2.024 -7.290 1.00 69.94 85 ASP A C 1
ATOM 660 O O . ASP A 1 85 ? 18.967 -1.984 -6.276 1.00 69.94 85 ASP A O 1
ATOM 664 N N . ASP A 1 86 ? 19.806 -0.961 -8.093 1.00 80.19 86 ASP A N 1
ATOM 665 C CA . ASP A 1 86 ? 19.175 0.335 -7.826 1.00 80.19 86 ASP A CA 1
ATOM 666 C C . ASP A 1 86 ? 17.651 0.192 -7.714 1.00 80.19 86 ASP A C 1
ATOM 668 O O . ASP A 1 86 ? 17.034 0.685 -6.769 1.00 80.19 86 ASP A O 1
ATOM 672 N N . GLY A 1 87 ? 17.014 -0.501 -8.668 1.00 81.88 87 GLY A N 1
ATOM 673 C CA . GLY A 1 87 ? 15.560 -0.692 -8.688 1.00 81.88 87 GLY A CA 1
ATOM 674 C C . GLY A 1 87 ? 15.035 -1.412 -7.442 1.00 81.88 87 GLY A C 1
ATOM 675 O O . GLY A 1 87 ? 13.958 -1.077 -6.935 1.00 81.88 87 GLY A O 1
ATOM 676 N N . ILE A 1 88 ? 15.808 -2.366 -6.918 1.00 85.31 88 ILE A N 1
ATOM 677 C CA . ILE A 1 88 ? 15.505 -3.067 -5.666 1.00 85.31 88 ILE A CA 1
ATOM 678 C C . ILE A 1 88 ? 15.698 -2.132 -4.468 1.00 85.31 88 ILE A C 1
ATOM 680 O O . ILE A 1 88 ? 14.820 -2.081 -3.602 1.00 85.31 88 ILE A O 1
ATOM 684 N N . GLU A 1 89 ? 16.792 -1.372 -4.410 1.00 86.94 89 GLU A N 1
ATOM 685 C CA . GLU A 1 89 ? 17.041 -0.400 -3.339 1.00 86.94 89 GLU A CA 1
ATOM 686 C C . GLU A 1 89 ? 15.924 0.653 -3.265 1.00 86.94 89 GLU A C 1
ATOM 688 O O . GLU A 1 89 ? 15.371 0.921 -2.193 1.00 86.94 89 GLU A O 1
ATOM 693 N N . ILE A 1 90 ? 15.506 1.189 -4.411 1.00 88.12 90 ILE A N 1
ATOM 694 C CA . ILE A 1 90 ? 14.427 2.176 -4.506 1.00 88.12 90 ILE A CA 1
ATOM 695 C C . ILE A 1 90 ? 13.104 1.589 -4.002 1.00 88.12 90 ILE A C 1
ATOM 697 O O . ILE A 1 90 ? 12.392 2.230 -3.221 1.00 88.12 90 ILE A O 1
ATOM 701 N N . LEU A 1 91 ? 12.778 0.350 -4.381 1.00 88.50 91 LEU A N 1
ATOM 702 C CA . LEU A 1 91 ? 11.573 -0.323 -3.898 1.00 88.50 91 LEU A CA 1
ATOM 703 C C . LEU A 1 91 ? 11.618 -0.564 -2.379 1.00 88.50 91 LEU A C 1
ATOM 705 O O . LEU A 1 91 ? 10.589 -0.470 -1.696 1.00 88.50 91 LEU A O 1
ATOM 709 N N . GLN A 1 92 ? 12.799 -0.844 -1.824 1.00 90.25 92 GLN A N 1
ATOM 710 C CA . GLN A 1 92 ? 12.974 -0.942 -0.376 1.00 90.25 92 GLN A CA 1
ATOM 711 C C . GLN A 1 92 ? 12.732 0.403 0.311 1.00 90.25 92 GLN A C 1
ATOM 713 O O . GLN A 1 92 ? 12.074 0.429 1.353 1.00 90.25 92 GLN A O 1
ATOM 718 N N . ILE A 1 93 ? 13.225 1.510 -0.252 1.00 92.12 93 ILE A N 1
ATOM 719 C CA . ILE A 1 93 ? 12.972 2.863 0.267 1.00 92.12 93 ILE A CA 1
ATOM 720 C C . ILE A 1 93 ? 11.472 3.159 0.247 1.00 92.12 93 ILE A C 1
ATOM 722 O O . ILE A 1 93 ? 10.919 3.538 1.279 1.00 92.12 93 ILE A O 1
ATOM 726 N N . TYR A 1 94 ? 10.796 2.895 -0.872 1.00 92.44 94 TYR A N 1
ATOM 727 C CA . TYR A 1 94 ? 9.345 3.048 -0.995 1.00 92.44 94 TYR A CA 1
ATOM 728 C C . TYR A 1 94 ? 8.592 2.252 0.083 1.00 92.44 94 TYR A C 1
ATOM 730 O O . TYR A 1 94 ? 7.761 2.796 0.810 1.00 92.44 94 TYR A O 1
ATOM 738 N N . SER A 1 95 ? 8.948 0.977 0.267 1.00 92.50 95 SER A N 1
ATOM 739 C CA . SER A 1 95 ? 8.326 0.098 1.269 1.00 92.50 95 SER A CA 1
ATOM 740 C C . SER A 1 95 ? 8.564 0.575 2.709 1.00 92.50 95 SER A C 1
ATOM 742 O O . SER A 1 95 ? 7.658 0.526 3.552 1.00 92.50 95 SER A O 1
ATOM 744 N N . LYS A 1 96 ? 9.782 1.052 3.002 1.00 94.25 96 LYS A N 1
ATOM 745 C CA . LYS A 1 96 ? 10.151 1.625 4.305 1.00 94.25 96 LYS A CA 1
ATOM 746 C C . LYS A 1 96 ? 9.356 2.898 4.588 1.00 94.25 96 LYS A C 1
ATOM 748 O O . LYS A 1 96 ? 8.790 3.019 5.674 1.00 94.25 96 LYS A O 1
ATOM 753 N N . GLU A 1 97 ? 9.262 3.804 3.620 1.00 95.38 97 GLU A N 1
ATOM 754 C CA . GLU A 1 97 ? 8.558 5.079 3.780 1.00 95.38 97 GLU A CA 1
ATOM 755 C C . GLU A 1 97 ? 7.044 4.894 3.922 1.00 95.38 97 GLU A C 1
ATOM 757 O O . GLU A 1 97 ? 6.440 5.546 4.777 1.00 95.38 97 GLU A O 1
ATOM 762 N N . ILE A 1 98 ? 6.444 3.950 3.185 1.00 94.25 98 ILE A N 1
ATOM 763 C CA . ILE A 1 98 ? 5.037 3.567 3.379 1.00 94.25 98 ILE A CA 1
ATOM 764 C C . ILE A 1 98 ? 4.806 3.088 4.812 1.00 94.25 98 ILE A C 1
ATOM 766 O O . ILE A 1 98 ? 3.917 3.584 5.505 1.00 94.25 98 ILE A O 1
ATOM 770 N N . SER A 1 99 ? 5.616 2.132 5.273 1.00 92.69 99 SER A N 1
ATOM 771 C CA . SER A 1 99 ? 5.452 1.527 6.601 1.00 92.69 99 SER A CA 1
ATOM 772 C C . SER A 1 99 ? 5.625 2.558 7.717 1.00 92.69 99 SER A C 1
ATOM 774 O O . SER A 1 99 ? 4.854 2.581 8.680 1.00 92.69 99 SER A O 1
ATOM 776 N N . LYS A 1 100 ? 6.620 3.440 7.577 1.00 94.56 100 LYS A N 1
ATOM 777 C CA . LYS A 1 100 ? 6.900 4.525 8.517 1.00 94.56 100 LYS A CA 1
ATOM 778 C C . LYS A 1 100 ? 5.728 5.500 8.615 1.00 94.56 100 LYS A C 1
ATOM 780 O O . LYS A 1 100 ? 5.222 5.714 9.715 1.00 94.56 100 LYS A O 1
ATOM 785 N N . ARG A 1 101 ? 5.256 6.042 7.489 1.00 93.50 101 ARG A N 1
ATOM 786 C CA . ARG A 1 101 ? 4.158 7.022 7.490 1.00 93.50 101 ARG A CA 1
ATOM 787 C C . ARG A 1 101 ? 2.831 6.417 7.918 1.00 93.50 101 ARG A C 1
ATOM 789 O O . ARG A 1 101 ? 2.076 7.055 8.644 1.00 93.50 101 ARG A O 1
ATOM 796 N N . MET A 1 102 ? 2.562 5.167 7.546 1.00 92.75 102 MET A N 1
ATOM 797 C CA . MET A 1 102 ? 1.395 4.443 8.050 1.00 92.75 102 MET A CA 1
ATOM 798 C C . MET A 1 102 ? 1.398 4.405 9.585 1.00 92.75 102 MET A C 1
ATOM 800 O O . MET A 1 102 ? 0.376 4.685 10.212 1.00 92.75 102 MET A O 1
ATOM 804 N N . LEU A 1 103 ? 2.550 4.115 10.202 1.00 90.38 103 LEU A N 1
ATOM 805 C CA . LEU A 1 103 ? 2.693 4.134 11.659 1.00 90.38 103 LEU A CA 1
ATOM 806 C C . LEU A 1 103 ? 2.548 5.540 12.258 1.00 90.38 103 LEU A C 1
ATOM 808 O O . LEU A 1 103 ? 1.992 5.681 13.346 1.00 90.38 103 LEU A O 1
ATOM 812 N N . GLU A 1 104 ? 3.043 6.576 11.586 1.00 91.56 104 GLU A N 1
ATOM 813 C CA . GLU A 1 104 ? 2.882 7.969 12.019 1.00 91.56 104 GLU A CA 1
ATOM 814 C C . GLU A 1 104 ? 1.409 8.399 12.008 1.00 91.56 104 GLU A C 1
ATOM 816 O O . GLU A 1 104 ? 0.935 8.960 12.997 1.00 91.56 104 GLU A O 1
ATOM 821 N N . VAL A 1 105 ? 0.658 8.047 10.960 1.00 90.69 105 VAL A N 1
ATOM 822 C CA . VAL A 1 105 ? -0.780 8.340 10.843 1.00 90.69 105 VAL A CA 1
ATOM 823 C C . VAL A 1 105 ? -1.582 7.678 11.962 1.00 90.69 105 VAL A C 1
ATOM 825 O O . VAL A 1 105 ? -2.376 8.347 12.625 1.00 90.69 105 VAL A O 1
ATOM 828 N N . VAL A 1 106 ? -1.366 6.385 12.233 1.00 88.06 106 VAL A N 1
ATOM 829 C CA . VAL A 1 106 ? -2.106 5.704 13.314 1.00 88.06 106 VAL A CA 1
ATOM 830 C C . VAL A 1 106 ? -1.724 6.250 14.693 1.00 88.06 106 VAL A C 1
ATOM 832 O O . VAL A 1 106 ? -2.591 6.421 15.547 1.00 88.06 106 VAL A O 1
ATOM 835 N N . LYS A 1 107 ? -0.455 6.612 14.918 1.00 87.38 107 LYS A N 1
ATOM 836 C CA . LYS A 1 107 ? -0.027 7.264 16.168 1.00 87.38 107 LYS A CA 1
ATOM 837 C C . LYS A 1 107 ? -0.677 8.635 16.350 1.00 87.38 107 LYS A C 1
ATOM 839 O O . LYS A 1 107 ? -1.135 8.935 17.450 1.00 87.38 107 LYS A O 1
ATOM 844 N N . ALA A 1 108 ? -0.734 9.445 15.293 1.00 86.81 108 ALA A N 1
ATOM 845 C CA . ALA A 1 108 ? -1.395 10.746 15.320 1.00 86.81 108 ALA A CA 1
ATOM 846 C C . ALA A 1 108 ? -2.894 10.599 15.625 1.00 86.81 108 ALA A C 1
ATOM 848 O O . ALA A 1 108 ? -3.414 11.306 16.484 1.00 86.81 108 ALA A O 1
ATOM 849 N N . ASN A 1 109 ? -3.564 9.617 15.013 1.00 83.81 109 ASN A N 1
ATOM 850 C CA . ASN A 1 109 ? -4.961 9.300 15.310 1.00 83.81 109 ASN A CA 1
ATOM 851 C C . ASN A 1 109 ? -5.173 8.927 16.787 1.00 83.81 109 ASN A C 1
ATOM 853 O O . ASN A 1 109 ? -6.080 9.443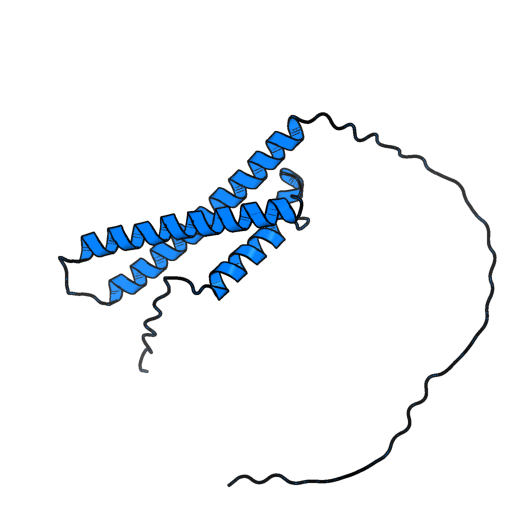 17.437 1.00 83.81 109 ASN A O 1
ATOM 857 N N . ALA A 1 110 ? -4.303 8.083 17.345 1.00 81.56 110 ALA A N 1
ATOM 858 C CA . ALA A 1 110 ? -4.372 7.702 18.752 1.00 81.56 110 ALA A CA 1
ATOM 859 C C . ALA A 1 110 ? -4.172 8.902 19.693 1.00 81.56 110 ALA A C 1
ATOM 861 O O . ALA A 1 110 ? -4.881 9.033 20.686 1.00 81.56 110 ALA A O 1
ATOM 862 N N . ALA A 1 111 ? -3.245 9.808 19.374 1.00 76.81 111 ALA A N 1
ATOM 863 C CA . ALA A 1 111 ? -3.028 11.028 20.151 1.00 76.81 111 ALA A CA 1
ATOM 864 C C . ALA A 1 111 ? -4.248 11.974 20.115 1.00 76.81 111 ALA A C 1
ATOM 866 O O . ALA A 1 111 ? -4.602 12.576 21.131 1.00 76.81 111 ALA A O 1
ATOM 867 N N . VAL A 1 112 ? -4.936 12.062 18.972 1.00 74.88 112 VAL A N 1
ATOM 868 C CA . VAL A 1 112 ? -6.191 12.822 18.832 1.00 74.88 112 VAL A CA 1
ATOM 869 C C . VAL A 1 112 ? -7.332 12.165 19.621 1.00 74.88 112 VAL A C 1
ATOM 871 O O . VAL A 1 112 ? -8.111 12.857 20.279 1.00 74.88 112 VAL A O 1
ATOM 874 N N . ALA A 1 113 ? -7.399 10.831 19.639 1.00 64.00 113 ALA A N 1
ATOM 875 C CA . ALA A 1 113 ? -8.390 10.093 20.422 1.00 64.00 113 ALA A CA 1
ATOM 876 C C . ALA A 1 113 ? -8.201 10.268 21.942 1.00 64.00 113 ALA A C 1
ATOM 878 O O . ALA A 1 113 ? -9.182 10.347 22.673 1.00 64.00 113 ALA A O 1
ATOM 879 N N . VAL A 1 114 ? -6.958 10.376 22.430 1.00 61.75 114 VAL A N 1
ATOM 880 C CA . VAL A 1 114 ? -6.658 10.568 23.865 1.00 61.75 114 VAL A CA 1
ATOM 881 C C . VAL A 1 114 ? -6.946 12.000 24.340 1.00 61.75 114 VAL A C 1
ATOM 883 O O . VAL A 1 114 ? -7.230 12.214 25.516 1.00 61.75 114 VAL A O 1
ATOM 886 N N . THR A 1 115 ? -6.902 12.989 23.446 1.00 58.56 115 THR A N 1
ATOM 887 C CA . THR A 1 115 ? -7.139 14.407 23.784 1.00 58.56 115 THR A CA 1
ATOM 888 C C . THR A 1 115 ? -8.602 14.844 23.639 1.00 58.56 115 THR A C 1
ATOM 890 O O . THR A 1 115 ? -8.946 15.962 24.018 1.00 58.56 115 THR A O 1
ATOM 893 N N . SER A 1 116 ? -9.481 13.956 23.166 1.00 46.00 116 SER A N 1
ATOM 894 C CA . SER A 1 116 ? -10.921 14.199 23.036 1.00 46.00 116 SER A CA 1
ATOM 895 C C . SER A 1 116 ? -11.693 13.481 24.158 1.00 46.00 116 SER A C 1
ATOM 897 O O . SER A 1 116 ? -11.772 12.252 24.137 1.00 46.00 116 SER A O 1
ATOM 899 N N . PRO A 1 117 ? -12.300 14.179 25.143 1.00 45.03 117 PRO A N 1
ATOM 900 C CA . PRO A 1 117 ? -13.107 13.532 26.170 1.00 45.03 117 PRO A CA 1
ATOM 901 C C . PRO A 1 117 ? -14.496 13.220 25.600 1.00 45.03 117 PRO A C 1
ATOM 903 O O . PRO A 1 117 ? -15.441 13.983 25.787 1.00 45.03 117 PRO A O 1
ATOM 906 N N . VAL A 1 118 ? -14.643 12.095 24.899 1.00 46.91 118 VAL A N 1
ATOM 907 C CA . VAL A 1 118 ? -15.970 11.551 24.579 1.00 46.91 118 VAL A CA 1
ATOM 908 C C . VAL A 1 118 ? -16.231 10.337 25.460 1.00 46.91 118 VAL A C 1
ATOM 910 O O . VAL A 1 118 ? -15.777 9.223 25.219 1.00 46.91 118 VAL A O 1
ATOM 913 N N . LYS A 1 119 ? -16.973 10.638 26.526 1.00 49.31 119 LYS A N 1
ATOM 914 C CA . LYS A 1 119 ? -17.754 9.758 27.394 1.00 49.31 119 LYS A CA 1
ATOM 915 C C . LYS A 1 119 ? -18.328 8.566 26.611 1.00 49.31 119 LYS A C 1
ATOM 917 O O . LYS A 1 119 ? -19.277 8.732 25.852 1.00 49.31 119 LYS A O 1
ATOM 922 N N . MET A 1 120 ? -17.794 7.368 26.837 1.00 44.91 120 MET A N 1
ATOM 923 C CA . MET A 1 120 ? -18.529 6.127 26.591 1.00 44.91 120 MET A CA 1
ATOM 924 C C . MET A 1 120 ? -18.920 5.546 27.944 1.00 44.91 120 MET A C 1
ATOM 926 O O . MET A 1 120 ? -18.129 4.902 28.629 1.00 44.91 120 MET A O 1
ATOM 930 N N . GLU A 1 121 ? -20.150 5.868 28.341 1.00 42.38 121 GLU A N 1
ATOM 931 C CA . GLU A 1 121 ? -20.862 5.193 29.415 1.00 42.38 121 GLU A CA 1
ATOM 932 C C . GLU A 1 121 ? -21.065 3.729 29.030 1.00 42.38 121 GLU A C 1
ATOM 934 O O . GLU A 1 121 ? -21.758 3.391 28.073 1.00 42.38 121 GLU A O 1
ATOM 939 N N . SER A 1 122 ? -20.442 2.866 29.818 1.00 49.94 122 SER A N 1
ATOM 940 C CA . SER A 1 122 ? -20.839 1.486 30.029 1.00 49.94 122 SER A CA 1
ATOM 941 C C . SER A 1 122 ? -22.284 1.438 30.529 1.00 49.94 122 SER A C 1
ATOM 943 O O . SER A 1 122 ? -22.560 1.928 31.623 1.00 49.94 122 SER A O 1
ATOM 945 N N . ASN A 1 123 ? -23.184 0.816 29.769 1.00 48.59 123 ASN A N 1
ATOM 946 C CA . ASN A 1 123 ? -24.434 0.302 30.318 1.00 48.59 123 ASN A CA 1
ATOM 947 C C . ASN A 1 123 ? -24.477 -1.212 30.106 1.00 48.59 123 ASN A C 1
ATOM 949 O O . ASN A 1 123 ? -24.916 -1.706 29.070 1.00 48.59 123 ASN A O 1
ATOM 953 N N . ASP A 1 124 ? -23.957 -1.922 31.103 1.00 44.50 124 ASP A N 1
ATOM 954 C CA . ASP A 1 124 ? -24.333 -3.296 31.398 1.00 44.50 124 ASP A CA 1
ATOM 955 C C . ASP A 1 124 ? -25.680 -3.234 32.132 1.00 44.50 124 ASP A C 1
ATOM 957 O O . ASP A 1 124 ? -25.777 -2.654 33.214 1.00 44.50 124 ASP A O 1
ATOM 961 N N . SER A 1 125 ? -26.744 -3.770 31.536 1.00 54.25 125 SER A N 1
ATOM 962 C CA . SER A 1 125 ? -27.958 -4.081 32.288 1.00 54.25 125 SER A CA 1
ATOM 963 C C . SER A 1 125 ? -28.582 -5.363 31.757 1.00 54.25 125 SER A C 1
ATOM 965 O O . SER A 1 125 ? -29.120 -5.445 30.653 1.00 54.25 125 SER A O 1
ATOM 967 N N . VAL A 1 126 ? -28.410 -6.382 32.586 1.00 48.97 126 VAL A N 1
ATOM 968 C CA . VAL A 1 126 ? -28.875 -7.754 32.475 1.00 48.97 126 VAL A CA 1
ATOM 969 C C . VAL A 1 126 ? -30.389 -7.879 32.702 1.00 48.97 126 VAL A C 1
ATOM 971 O O . VAL A 1 126 ? -30.940 -7.287 33.624 1.00 48.97 126 VAL A O 1
ATOM 974 N N . GLY A 1 127 ? -31.021 -8.772 31.931 1.00 39.25 127 GLY A N 1
ATOM 975 C CA . GLY A 1 127 ? -32.071 -9.671 32.428 1.00 39.25 127 GLY A CA 1
ATOM 976 C C . GLY A 1 127 ? -33.535 -9.297 32.166 1.00 39.25 127 GLY A C 1
ATOM 977 O O . GLY A 1 127 ? -34.065 -8.377 32.772 1.00 39.25 127 GLY A O 1
ATOM 978 N N . SER A 1 128 ? -34.233 -10.117 31.364 1.00 41.25 128 SER A N 1
ATOM 979 C CA . SER A 1 128 ? -35.346 -10.969 31.844 1.00 41.25 128 SER A CA 1
ATOM 980 C C . SER A 1 128 ? -36.132 -11.630 30.688 1.00 41.25 128 SER A C 1
ATOM 982 O O . SER A 1 128 ? -36.984 -11.014 30.063 1.00 41.25 128 SER A O 1
ATOM 984 N N . THR A 1 129 ? -35.825 -12.907 30.436 1.00 40.03 129 THR A N 1
ATOM 985 C CA . THR A 1 129 ? -36.739 -14.076 30.449 1.00 40.03 129 THR A CA 1
ATOM 986 C C . THR A 1 129 ? -38.127 -14.013 29.760 1.00 40.03 129 THR A C 1
ATOM 988 O O . THR A 1 129 ? -39.051 -13.398 30.278 1.00 40.03 129 THR A O 1
ATOM 991 N N . THR A 1 130 ? -38.263 -14.839 28.701 1.00 39.78 130 THR A N 1
ATOM 992 C CA . THR A 1 130 ? -39.407 -15.720 28.308 1.00 39.78 130 THR A CA 1
ATOM 993 C C . THR A 1 130 ? -40.742 -15.051 27.932 1.00 39.78 130 THR A C 1
ATOM 995 O O . THR A 1 130 ? -41.391 -14.431 28.759 1.00 39.78 130 THR A O 1
ATOM 998 N N . THR A 1 131 ? -41.272 -15.217 26.710 1.00 37.16 131 THR A N 1
ATOM 999 C CA . THR A 1 131 ? -42.203 -16.322 26.376 1.00 37.16 131 THR A CA 1
ATOM 1000 C C . THR A 1 131 ? -42.509 -16.397 24.865 1.00 37.16 131 THR A C 1
ATOM 1002 O O . THR A 1 131 ? -42.905 -15.419 24.246 1.00 37.16 131 THR A O 1
ATOM 1005 N N . THR A 1 132 ? -42.322 -17.596 24.304 1.00 42.53 132 THR A N 1
ATOM 1006 C CA . THR A 1 132 ? -43.190 -18.332 23.354 1.00 42.53 132 THR A CA 1
ATOM 1007 C C . THR A 1 132 ? -44.282 -17.596 22.555 1.00 42.53 132 THR A C 1
ATOM 1009 O O . THR A 1 132 ? -45.249 -17.131 23.149 1.00 42.53 132 THR A O 1
ATOM 1012 N N . ALA A 1 133 ? -44.265 -17.737 21.222 1.00 41.03 133 ALA A N 1
ATOM 1013 C CA . ALA A 1 133 ? -45.392 -18.288 20.445 1.00 41.03 133 ALA A CA 1
ATOM 1014 C C . ALA A 1 133 ? -45.003 -18.520 18.972 1.00 41.03 133 ALA A C 1
ATOM 1016 O O . ALA A 1 133 ? -44.431 -17.657 18.313 1.00 41.03 133 ALA A O 1
ATOM 1017 N N . ALA A 1 134 ? -45.326 -19.716 18.486 1.00 45.53 134 ALA A N 1
ATOM 1018 C CA . ALA A 1 134 ? -45.130 -20.203 17.129 1.00 45.53 134 ALA A CA 1
ATOM 1019 C C . ALA A 1 134 ? -46.287 -19.817 16.188 1.00 45.53 134 ALA A C 1
ATOM 1021 O O . ALA A 1 134 ? -47.428 -19.793 16.632 1.00 45.53 134 ALA A O 1
ATOM 1022 N N . VAL A 1 135 ? -45.977 -19.647 14.897 1.00 47.22 135 VAL A N 1
ATOM 1023 C CA . VAL A 1 135 ? -46.780 -19.942 13.681 1.00 47.22 135 VAL A CA 1
ATOM 1024 C C . VAL A 1 135 ? -45.712 -20.057 12.572 1.00 47.22 135 VAL A C 1
ATOM 1026 O O . VAL A 1 135 ? -44.996 -19.090 12.351 1.00 47.22 135 VAL A O 1
ATOM 1029 N N . ALA A 1 136 ? -45.310 -21.200 12.005 1.00 41.75 136 ALA A N 1
ATOM 1030 C CA . ALA A 1 136 ? -45.993 -22.346 11.389 1.00 41.75 136 ALA A CA 1
ATOM 1031 C C . ALA A 1 136 ? -46.707 -22.030 10.055 1.00 41.75 136 ALA A C 1
ATOM 1033 O O . ALA A 1 136 ? -47.758 -21.403 10.056 1.00 41.75 136 ALA A O 1
ATOM 1034 N N . GLY A 1 137 ? -46.164 -22.579 8.956 1.00 38.19 137 GLY A N 1
ATOM 1035 C CA . GLY A 1 137 ? -46.876 -22.887 7.700 1.00 38.19 137 GLY A CA 1
ATOM 1036 C C . GLY A 1 137 ? -46.446 -22.051 6.489 1.00 38.19 137 GLY A C 1
ATOM 1037 O O . GLY A 1 137 ? -46.838 -20.900 6.390 1.00 38.19 137 GLY A O 1
ATOM 1038 N N . SER A 1 138 ? -45.567 -22.590 5.628 1.00 44.81 138 SER A N 1
ATOM 1039 C CA . SER A 1 138 ? -45.893 -23.177 4.297 1.00 44.81 138 SER A CA 1
ATOM 1040 C C . SER A 1 138 ? -45.720 -22.117 3.194 1.00 44.81 138 SER A C 1
ATOM 1042 O O . SER A 1 138 ? -46.299 -21.047 3.296 1.00 44.81 138 SER A O 1
ATOM 1044 N N . ASP A 1 139 ? -44.895 -22.288 2.160 1.00 39.09 139 ASP A N 1
ATOM 1045 C CA . ASP A 1 139 ? -45.082 -23.306 1.124 1.00 39.09 139 ASP A CA 1
ATOM 1046 C C . ASP A 1 139 ? -43.832 -23.501 0.229 1.00 39.09 139 ASP A C 1
ATOM 1048 O O . ASP A 1 139 ? -42.938 -22.656 0.178 1.00 39.09 139 ASP A O 1
ATOM 1052 N N . ALA A 1 140 ? -43.823 -24.658 -0.433 1.00 40.56 140 ALA A N 1
ATOM 1053 C CA . ALA A 1 140 ? -42.909 -25.256 -1.411 1.00 40.56 140 ALA A CA 1
ATOM 1054 C C . ALA A 1 140 ? -42.472 -24.323 -2.582 1.00 40.56 140 ALA A C 1
ATOM 1056 O O . ALA A 1 140 ? -43.013 -23.246 -2.769 1.00 40.56 140 ALA A O 1
ATOM 1057 N N . ALA A 1 141 ? -41.501 -24.628 -3.451 1.00 43.69 141 ALA A N 1
ATOM 1058 C CA . ALA A 1 141 ? -41.135 -25.915 -4.022 1.00 43.69 141 ALA A CA 1
ATOM 1059 C C . ALA A 1 141 ? -39.738 -25.873 -4.669 1.00 43.69 141 ALA A C 1
ATOM 1061 O O . ALA A 1 141 ? -39.371 -24.916 -5.351 1.00 43.69 141 ALA A O 1
ATOM 1062 N N . ALA A 1 142 ? -38.999 -26.966 -4.499 1.00 50.50 142 ALA A N 1
ATOM 1063 C CA . ALA A 1 142 ? -37.955 -27.391 -5.417 1.00 50.50 142 ALA A CA 1
ATOM 1064 C C . ALA A 1 142 ? -38.597 -28.266 -6.501 1.00 50.50 142 ALA A C 1
ATOM 1066 O O . ALA A 1 142 ? -39.370 -29.152 -6.146 1.00 50.50 142 ALA A O 1
ATOM 1067 N N . THR A 1 143 ? -38.232 -28.072 -7.771 1.00 40.53 143 THR A N 1
ATOM 1068 C CA . THR A 1 143 ? -38.201 -29.165 -8.759 1.00 40.53 143 THR A CA 1
ATOM 1069 C C . THR A 1 143 ? -37.357 -28.780 -9.972 1.00 40.53 143 THR A C 1
ATOM 1071 O O . THR A 1 143 ? -37.624 -27.781 -10.636 1.00 40.53 143 THR A O 1
ATOM 1074 N N . GLU A 1 144 ? -36.339 -29.601 -10.223 1.00 52.03 144 GLU A N 1
ATOM 1075 C CA . GLU A 1 144 ? -35.666 -29.801 -11.508 1.00 52.03 144 GLU A CA 1
ATOM 1076 C C . GLU A 1 144 ? -36.637 -30.309 -12.585 1.00 52.03 144 GLU A C 1
ATOM 1078 O O . GLU A 1 144 ? -37.504 -31.118 -12.270 1.00 52.03 144 GLU A O 1
ATOM 1083 N N . THR A 1 145 ? -36.396 -29.919 -13.841 1.00 47.72 145 THR A N 1
ATOM 1084 C CA . THR A 1 145 ? -36.613 -30.681 -15.098 1.00 47.72 145 THR A CA 1
ATOM 1085 C C . THR A 1 145 ? -35.857 -29.905 -16.193 1.00 47.72 145 THR A C 1
ATOM 1087 O O . THR A 1 145 ? -36.166 -28.735 -16.400 1.00 47.72 145 THR A O 1
ATOM 1090 N N . SER A 1 146 ? -34.690 -30.338 -16.678 1.00 48.34 146 SER A N 1
ATOM 1091 C CA . SER A 1 146 ? -34.426 -31.346 -17.731 1.00 48.34 146 SER A CA 1
ATOM 1092 C C . SER A 1 146 ? -34.908 -30.970 -19.142 1.00 48.34 146 SER A C 1
ATOM 1094 O O . SER A 1 146 ? -36.056 -30.573 -19.303 1.00 48.34 146 SER A O 1
ATOM 1096 N N . GLU A 1 147 ? -34.004 -31.221 -20.112 1.00 49.16 147 GLU A N 1
ATOM 1097 C CA . GLU A 1 147 ? -34.170 -31.309 -21.588 1.00 49.16 147 GLU A CA 1
ATOM 1098 C C . GLU A 1 147 ? -34.280 -29.974 -22.357 1.00 49.16 147 GLU A C 1
ATOM 1100 O O . GLU A 1 147 ? -34.949 -29.052 -21.914 1.00 49.16 147 GLU A O 1
ATOM 1105 N N . GLU A 1 148 ? -33.687 -29.722 -23.533 1.00 42.75 148 GLU A N 1
ATOM 1106 C CA . GLU A 1 148 ? -32.815 -30.390 -24.534 1.00 42.75 148 GLU A CA 1
ATOM 1107 C C . GLU A 1 148 ? -32.516 -29.253 -25.570 1.00 42.75 148 GLU A C 1
ATOM 1109 O O . GLU A 1 148 ? -33.356 -28.367 -25.715 1.00 42.75 148 GLU A O 1
ATOM 1114 N N . ILE A 1 149 ? -31.336 -29.046 -26.178 1.00 51.06 149 ILE A N 1
ATOM 1115 C CA . ILE A 1 149 ? -30.877 -29.527 -27.510 1.00 51.06 149 ILE A CA 1
ATOM 1116 C C . ILE A 1 149 ? -29.482 -28.892 -27.779 1.00 51.06 149 ILE A C 1
ATOM 1118 O O . ILE A 1 149 ? -29.297 -27.708 -27.515 1.00 51.06 149 ILE A O 1
ATOM 1122 N N . SE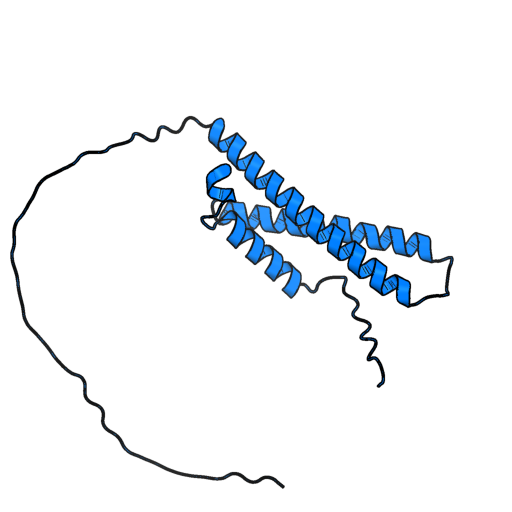R A 1 150 ? -28.420 -29.663 -28.075 1.00 45.56 150 SER A N 1
ATOM 1123 C CA . SER A 1 150 ? -27.937 -30.045 -29.431 1.00 45.56 150 SER A CA 1
ATOM 1124 C C . SER A 1 150 ? -27.322 -28.855 -30.207 1.00 45.56 150 SER A C 1
ATOM 1126 O O . SER A 1 150 ? -27.971 -27.826 -30.317 1.00 45.56 150 SER A O 1
ATOM 1128 N N . SER A 1 151 ? -26.127 -28.857 -30.809 1.00 48.72 151 SER A N 1
ATOM 1129 C CA . SER A 1 151 ? -25.139 -29.882 -31.177 1.00 48.72 151 SER A CA 1
ATOM 1130 C C . SER A 1 151 ? -23.787 -29.209 -31.508 1.00 48.72 151 SER A C 1
ATOM 1132 O O . SER A 1 151 ? -23.778 -28.049 -31.908 1.00 48.72 151 SER A O 1
ATOM 1134 N N . ASN A 1 152 ? -22.700 -29.978 -31.327 1.00 45.72 152 ASN A N 1
ATOM 1135 C CA . ASN A 1 152 ? -21.402 -30.075 -32.041 1.00 45.72 152 ASN A CA 1
ATOM 1136 C C . ASN A 1 152 ? -20.968 -28.953 -33.019 1.00 45.72 152 ASN A C 1
ATOM 1138 O O . ASN A 1 152 ? -21.765 -28.461 -33.802 1.00 45.72 152 ASN A O 1
ATOM 1142 N N . GLU A 1 153 ? -19.690 -28.553 -33.082 1.00 53.28 153 GLU A N 1
ATOM 1143 C CA . GLU A 1 153 ? -18.553 -29.380 -33.551 1.00 53.28 153 GLU A CA 1
ATOM 1144 C C . GLU A 1 153 ? -17.179 -28.731 -33.214 1.00 53.28 153 GLU A C 1
ATOM 1146 O O . GLU A 1 153 ? -17.076 -27.502 -33.242 1.00 53.28 153 GLU A O 1
ATOM 1151 N N . PRO A 1 154 ? -16.113 -29.514 -32.943 1.00 66.38 154 PRO A N 1
ATOM 1152 C CA . PRO A 1 154 ? -14.722 -29.038 -32.920 1.00 66.38 154 PRO A CA 1
ATOM 1153 C C . PRO A 1 154 ? -13.809 -29.800 -33.905 1.00 66.38 154 PRO A C 1
ATOM 1155 O O . PRO A 1 154 ? -13.842 -31.016 -33.879 1.00 66.38 154 PRO A O 1
ATOM 1158 N N . GLU A 1 155 ? -12.927 -29.119 -34.652 1.00 52.31 155 GLU A N 1
ATOM 1159 C CA . GLU A 1 155 ? -11.613 -29.598 -35.176 1.00 52.31 155 GLU A CA 1
ATOM 1160 C C . GLU A 1 155 ? -10.813 -28.329 -35.573 1.00 52.31 155 GLU A C 1
ATOM 1162 O O . GLU A 1 155 ? -11.394 -27.417 -36.153 1.00 52.31 155 GLU A O 1
ATOM 1167 N N . SER A 1 156 ? -9.552 -28.032 -35.223 1.00 52.06 156 SER A N 1
ATOM 1168 C CA . SER A 1 156 ? -8.304 -28.787 -35.001 1.00 52.06 156 SER A CA 1
ATOM 1169 C C . SER A 1 156 ? -7.803 -29.601 -36.193 1.00 52.06 156 SER A C 1
ATOM 1171 O O . SER A 1 156 ? -7.967 -30.814 -36.239 1.00 52.06 156 SER A O 1
ATOM 1173 N N . SER A 1 157 ? -7.089 -28.924 -37.098 1.00 56.31 157 SER A 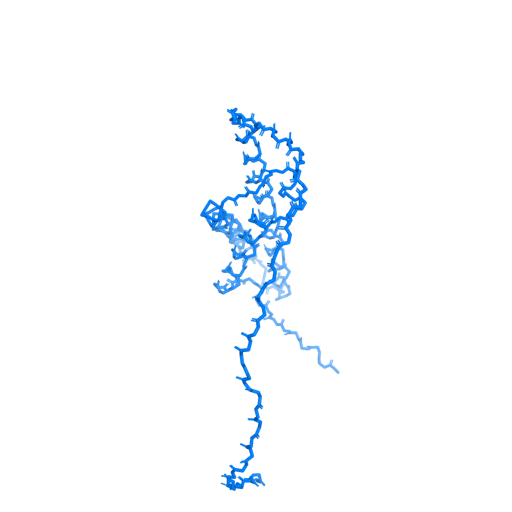N 1
ATOM 1174 C CA . SER A 1 157 ? -5.752 -29.310 -37.587 1.00 56.31 157 SER A CA 1
ATOM 1175 C C . SER A 1 157 ? -5.054 -28.110 -38.221 1.00 56.31 157 SER A C 1
ATOM 1177 O O . SER A 1 157 ? -5.751 -27.320 -38.895 1.00 56.31 157 SER A O 1
#